Protein AF-A0A6G3UH34-F1 (afdb_monomer_lite)

Structure (mmCIF, N/CA/C/O backbone):
data_AF-A0A6G3UH34-F1
#
_entry.id   AF-A0A6G3UH34-F1
#
loop_
_atom_site.group_PDB
_atom_site.id
_atom_site.type_symbol
_atom_site.label_atom_id
_atom_site.label_alt_id
_atom_site.label_comp_id
_atom_site.label_asym_id
_atom_site.label_entity_id
_atom_site.label_seq_id
_atom_site.pdbx_PDB_ins_code
_atom_site.Cartn_x
_atom_site.Cartn_y
_atom_site.Cartn_z
_atom_site.occupancy
_atom_site.B_iso_or_equiv
_atom_site.auth_seq_id
_atom_site.auth_comp_id
_atom_site.auth_asym_id
_atom_site.auth_atom_id
_atom_site.pdbx_PDB_model_num
ATOM 1 N N . VAL A 1 1 ? -9.102 3.068 -5.961 1.00 84.6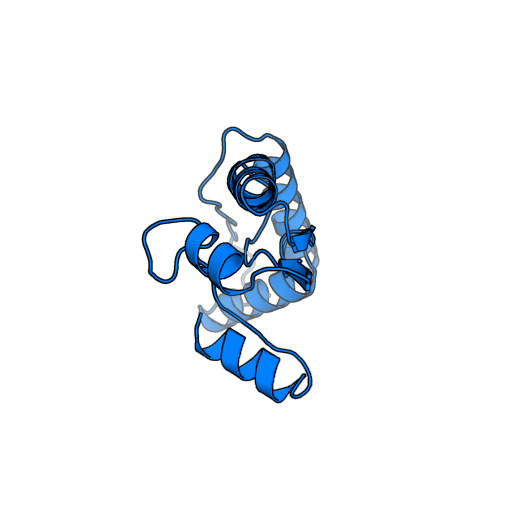9 1 VAL A N 1
ATOM 2 C CA . VAL A 1 1 ? -8.996 2.210 -4.753 1.00 84.69 1 VAL A CA 1
ATOM 3 C C . VAL A 1 1 ? -10.255 1.382 -4.478 1.00 84.69 1 VAL A C 1
ATOM 5 O O . VAL A 1 1 ? -10.104 0.244 -4.064 1.00 84.69 1 VAL A O 1
ATOM 8 N N . ALA A 1 2 ? -11.469 1.879 -4.764 1.00 89.00 2 ALA A N 1
ATOM 9 C CA . ALA A 1 2 ? -12.723 1.141 -4.536 1.00 89.00 2 ALA A CA 1
ATOM 10 C C . ALA A 1 2 ? -12.731 -0.290 -5.117 1.00 89.00 2 ALA A C 1
ATOM 12 O O . ALA A 1 2 ? -12.985 -1.232 -4.381 1.00 89.00 2 ALA A O 1
ATOM 13 N N . ALA A 1 3 ? -12.303 -0.477 -6.372 1.00 94.50 3 ALA A N 1
ATOM 14 C CA . ALA A 1 3 ? -12.234 -1.809 -6.985 1.00 94.50 3 ALA A CA 1
ATOM 15 C C . ALA A 1 3 ? -11.343 -2.812 -6.217 1.00 94.50 3 ALA A C 1
ATOM 17 O O . ALA A 1 3 ? -11.655 -3.997 -6.153 1.00 94.50 3 ALA A O 1
ATOM 18 N N . LEU A 1 4 ? -10.247 -2.352 -5.597 1.00 93.25 4 LEU A N 1
ATOM 19 C CA . LEU A 1 4 ? -9.409 -3.209 -4.750 1.00 93.25 4 LEU A CA 1
ATOM 20 C C . LEU A 1 4 ? -10.148 -3.600 -3.466 1.00 93.25 4 LEU A C 1
ATOM 22 O O . LEU A 1 4 ? -10.083 -4.750 -3.046 1.00 93.25 4 LEU A O 1
ATOM 26 N N . LEU A 1 5 ? -10.849 -2.647 -2.850 1.00 94.44 5 LEU A N 1
ATOM 27 C CA . LEU A 1 5 ? -11.625 -2.881 -1.637 1.00 94.44 5 LEU A CA 1
ATOM 28 C C . LEU A 1 5 ? -12.731 -3.916 -1.875 1.00 94.44 5 LEU A C 1
ATOM 30 O O . LEU A 1 5 ? -12.873 -4.852 -1.088 1.00 94.44 5 LEU A O 1
ATOM 34 N N . ASP A 1 6 ? -13.460 -3.777 -2.979 1.00 95.56 6 ASP A N 1
ATOM 35 C CA . ASP A 1 6 ? -14.510 -4.718 -3.368 1.00 95.56 6 ASP A CA 1
ATOM 36 C C . ASP A 1 6 ? -13.923 -6.104 -3.626 1.00 95.56 6 ASP A C 1
ATOM 38 O O . ASP A 1 6 ? -14.413 -7.093 -3.082 1.00 95.56 6 ASP A O 1
ATOM 42 N N . ARG A 1 7 ? -12.774 -6.175 -4.310 1.00 97.06 7 ARG A N 1
ATOM 43 C CA . ARG A 1 7 ? -12.084 -7.447 -4.525 1.00 97.06 7 ARG A CA 1
ATOM 44 C C . ARG A 1 7 ? -11.655 -8.126 -3.222 1.00 97.06 7 ARG A C 1
ATOM 46 O O . ARG A 1 7 ? -11.749 -9.346 -3.104 1.00 97.06 7 ARG A O 1
ATOM 53 N N . VAL A 1 8 ? -11.187 -7.367 -2.229 1.00 96.06 8 VAL A N 1
ATOM 54 C CA . VAL A 1 8 ? -10.838 -7.927 -0.911 1.00 96.06 8 VAL A CA 1
ATOM 55 C C . VAL A 1 8 ? -12.083 -8.460 -0.202 1.00 96.06 8 VAL A C 1
ATOM 57 O O . VAL A 1 8 ? -12.021 -9.550 0.365 1.00 96.06 8 VAL A O 1
ATOM 60 N N . ARG A 1 9 ? -13.210 -7.742 -0.258 1.00 96.75 9 ARG A N 1
ATOM 61 C CA . ARG A 1 9 ? -14.485 -8.183 0.336 1.00 96.75 9 ARG A CA 1
ATOM 62 C C . ARG A 1 9 ? -15.011 -9.454 -0.320 1.00 96.75 9 ARG A C 1
ATOM 64 O O . ARG A 1 9 ? -15.423 -10.365 0.388 1.00 96.75 9 ARG A O 1
ATOM 71 N N . GLU A 1 10 ? -14.929 -9.556 -1.643 1.00 97.56 10 GLU A N 1
ATOM 72 C CA . GLU A 1 10 ? -15.273 -10.781 -2.375 1.00 97.56 10 GLU A CA 1
ATOM 73 C C . GLU A 1 10 ? -14.412 -11.969 -1.941 1.00 97.56 10 GLU A C 1
ATOM 75 O O . GLU A 1 10 ? -14.919 -13.065 -1.711 1.00 97.56 10 GLU A O 1
ATOM 80 N N . LEU A 1 11 ? -13.098 -11.757 -1.823 1.00 97.81 11 LEU A N 1
ATOM 81 C CA . LEU A 1 11 ? -12.166 -12.808 -1.420 1.00 97.81 11 LEU A CA 1
ATOM 82 C C . LEU A 1 11 ? -12.307 -13.176 0.061 1.00 97.81 11 LEU A C 1
ATOM 84 O O . LEU A 1 11 ? -11.971 -14.296 0.444 1.00 97.81 11 LEU A O 1
ATOM 88 N N . ARG A 1 12 ? -12.763 -12.242 0.904 1.00 96.56 12 ARG A N 1
ATOM 89 C CA . ARG A 1 12 ? -12.852 -12.377 2.364 1.00 96.56 12 ARG A CA 1
ATOM 90 C C . ARG A 1 12 ? -14.203 -11.864 2.890 1.00 96.56 12 ARG A C 1
ATOM 92 O O . ARG A 1 12 ? -14.222 -10.915 3.672 1.00 96.56 12 ARG A O 1
ATOM 99 N N . PRO A 1 13 ? -15.324 -12.530 2.559 1.00 95.50 13 PRO A N 1
ATOM 100 C CA . PRO A 1 13 ? -16.670 -12.034 2.873 1.00 95.50 13 PRO A CA 1
ATOM 101 C C . PRO A 1 13 ? -16.976 -11.951 4.376 1.00 95.50 13 PRO A C 1
ATOM 103 O O . PRO A 1 13 ? -17.897 -11.254 4.778 1.00 95.50 13 PRO A O 1
ATOM 106 N N . GLY A 1 14 ? -16.206 -12.648 5.219 1.00 95.94 14 GLY A N 1
ATOM 107 C CA . GLY A 1 14 ? -16.338 -12.589 6.677 1.00 95.94 14 GLY A CA 1
ATOM 108 C C . GLY A 1 14 ? -15.592 -11.433 7.353 1.00 95.94 14 GLY A C 1
ATOM 109 O O . GLY A 1 14 ? -15.597 -11.369 8.579 1.00 95.94 14 GLY A O 1
ATOM 110 N N . LEU A 1 15 ? -14.902 -10.567 6.602 1.00 95.00 15 LEU A N 1
ATOM 111 C CA . LEU A 1 15 ? -14.192 -9.414 7.160 1.00 95.00 15 LEU A CA 1
ATOM 112 C C . LEU A 1 15 ? -14.976 -8.121 6.913 1.00 95.00 15 LEU A C 1
ATOM 114 O O . LEU A 1 15 ? -15.373 -7.841 5.783 1.00 95.00 15 LEU A O 1
ATOM 118 N N . ASP A 1 16 ? -15.124 -7.296 7.953 1.00 95.50 16 ASP A N 1
ATOM 119 C CA . ASP A 1 16 ? -15.499 -5.888 7.785 1.00 95.50 16 ASP A CA 1
ATOM 120 C C . ASP A 1 16 ? -14.286 -5.132 7.228 1.00 95.50 16 ASP A C 1
ATOM 122 O O . ASP A 1 16 ? -13.288 -4.924 7.921 1.00 95.50 16 ASP A O 1
ATOM 126 N N . VAL A 1 17 ? -14.349 -4.769 5.946 1.00 96.56 17 VAL A N 1
ATOM 127 C CA . VAL A 1 17 ? -13.273 -4.046 5.265 1.00 96.56 17 VAL A CA 1
ATOM 128 C C . VAL A 1 17 ? -13.708 -2.604 5.045 1.00 96.56 17 VAL A C 1
ATOM 130 O O . VAL A 1 17 ? -14.649 -2.341 4.287 1.00 96.56 17 VAL A O 1
ATOM 133 N N . ARG A 1 18 ? -12.994 -1.665 5.671 1.00 95.94 18 ARG A N 1
ATOM 134 C CA . ARG A 1 18 ? -13.242 -0.222 5.569 1.00 95.94 18 ARG A CA 1
ATOM 135 C C . ARG A 1 18 ? -12.086 0.489 4.876 1.00 95.94 18 ARG A C 1
ATOM 137 O O . ARG A 1 18 ? -10.935 0.078 4.986 1.00 95.94 18 ARG A O 1
ATOM 144 N N . LEU A 1 19 ? -12.412 1.554 4.150 1.00 96.38 19 LEU A N 1
ATOM 145 C CA . LEU A 1 19 ? -11.434 2.449 3.538 1.00 96.38 19 LEU A CA 1
ATOM 146 C C . LEU A 1 19 ? -11.125 3.588 4.505 1.00 96.38 19 LEU A C 1
ATOM 148 O O . LEU A 1 19 ? -12.044 4.073 5.148 1.00 96.38 19 LEU A O 1
ATOM 152 N N . GLY A 1 20 ? -9.874 4.037 4.543 1.00 96.31 20 GLY A N 1
ATOM 153 C CA . GLY A 1 20 ? -9.466 5.270 5.2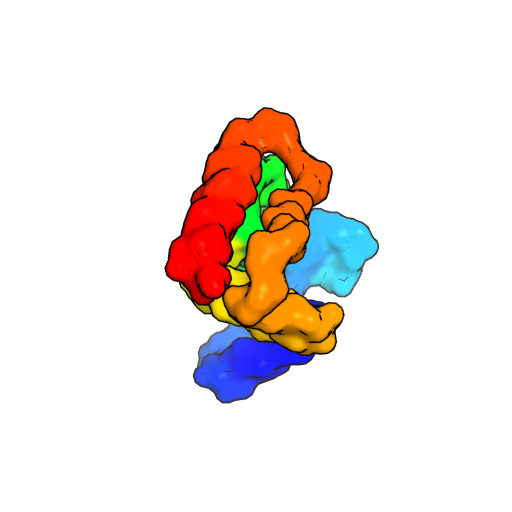09 1.00 96.31 20 GLY A CA 1
ATOM 154 C C . GLY A 1 20 ? -8.268 5.864 4.479 1.00 96.31 20 GLY A C 1
ATOM 155 O O . GLY A 1 20 ? -7.285 5.162 4.230 1.00 96.31 20 GLY A O 1
ATOM 156 N N . HIS A 1 21 ? -8.359 7.132 4.092 1.00 97.19 21 HIS A N 1
ATOM 157 C CA . HIS A 1 21 ? -7.269 7.848 3.436 1.00 97.19 21 HIS A CA 1
ATOM 158 C C . HIS A 1 21 ? -6.460 8.621 4.470 1.00 97.19 21 HIS A C 1
ATOM 160 O O . HIS A 1 21 ? -7.023 9.237 5.368 1.00 97.19 21 HIS A O 1
ATOM 166 N N . ILE A 1 22 ? -5.138 8.613 4.331 1.00 95.06 22 ILE A N 1
ATOM 167 C CA . ILE A 1 22 ? -4.257 9.382 5.219 1.00 95.06 22 ILE A CA 1
ATOM 168 C C . ILE A 1 22 ? -4.570 10.881 5.102 1.00 95.06 22 ILE A C 1
ATOM 170 O O . ILE A 1 22 ? -4.644 11.577 6.106 1.00 95.06 22 ILE A O 1
ATOM 174 N N . GLU A 1 23 ? -4.813 11.353 3.878 1.00 92.75 23 GLU A N 1
ATOM 175 C CA . GLU A 1 23 ? -5.088 12.753 3.570 1.00 92.75 23 GLU A CA 1
ATOM 176 C C . GLU A 1 23 ? -5.886 12.905 2.261 1.00 92.75 23 GLU A C 1
ATOM 178 O O . GLU A 1 23 ? -6.105 11.934 1.527 1.00 92.75 23 GLU A O 1
ATOM 183 N N . LEU A 1 24 ? -6.286 14.149 1.967 1.00 93.50 24 LEU A N 1
ATOM 184 C CA . LEU A 1 24 ? -6.915 14.652 0.731 1.00 93.50 24 LEU A CA 1
ATOM 185 C C . LEU A 1 24 ? -8.318 14.124 0.399 1.00 93.50 24 LEU A C 1
ATOM 187 O O . LEU A 1 24 ? -9.140 14.882 -0.107 1.00 93.50 24 LEU A O 1
ATOM 191 N N . ASN A 1 25 ? -8.605 12.852 0.663 1.00 95.69 25 ASN A N 1
ATOM 192 C CA . ASN A 1 25 ? -9.836 12.190 0.237 1.00 95.69 25 ASN A CA 1
ATOM 193 C C . ASN A 1 25 ? -10.642 11.674 1.429 1.00 95.69 25 ASN A C 1
ATOM 195 O O . ASN A 1 25 ? -10.085 11.232 2.428 1.00 95.69 25 ASN A O 1
ATOM 199 N N . ALA A 1 26 ? -11.967 11.662 1.299 1.00 94.38 26 ALA A N 1
ATOM 200 C CA . ALA A 1 26 ? -12.853 11.048 2.281 1.00 94.38 26 ALA A CA 1
ATOM 201 C C . ALA A 1 26 ? -13.126 9.563 1.946 1.00 94.38 26 ALA A C 1
ATOM 203 O O . ALA A 1 26 ? -13.147 9.194 0.767 1.00 94.38 26 ALA A O 1
ATOM 204 N N . PRO A 1 27 ? -13.371 8.701 2.951 1.00 96.38 27 PRO A N 1
ATOM 205 C CA . PRO A 1 27 ? -13.239 8.975 4.386 1.00 96.38 27 PRO A CA 1
ATOM 206 C C . PRO A 1 27 ? -11.765 9.098 4.799 1.00 96.38 27 PRO A C 1
ATOM 208 O O . PRO A 1 27 ? -10.913 8.399 4.239 1.00 96.38 27 PRO A O 1
ATOM 211 N N . LEU A 1 28 ? -11.467 9.970 5.767 1.00 97.25 28 LEU A N 1
ATOM 212 C CA . LEU A 1 28 ? -10.126 10.061 6.344 1.00 97.25 28 LEU A CA 1
ATOM 213 C C . LEU A 1 28 ? -9.884 8.890 7.307 1.00 97.25 28 LEU A C 1
ATOM 215 O O . LEU A 1 28 ? -10.815 8.301 7.866 1.00 97.25 28 LEU A O 1
ATOM 219 N N . LEU A 1 29 ? -8.616 8.527 7.488 1.00 96.88 29 LEU A N 1
ATOM 220 C CA . LEU A 1 29 ? -8.201 7.442 8.371 1.00 96.88 29 LEU A CA 1
ATOM 221 C C . LEU A 1 29 ? -8.657 7.687 9.822 1.00 96.88 29 LEU A C 1
ATOM 223 O O . LEU A 1 29 ? -9.289 6.778 10.359 1.00 96.88 29 LEU A O 1
ATOM 227 N N . PRO A 1 30 ? -8.456 8.873 10.438 1.00 95.94 30 PRO A N 1
ATOM 228 C CA . PRO A 1 30 ? -8.959 9.140 11.787 1.00 95.94 30 PRO A CA 1
ATOM 229 C C . PRO A 1 30 ? -10.473 8.934 11.919 1.00 95.94 30 PRO A C 1
ATOM 231 O O . PRO A 1 30 ? -10.916 8.246 12.837 1.00 95.94 30 PRO A O 1
ATOM 234 N N . ASP A 1 31 ? -11.261 9.427 10.958 1.00 96.44 31 ASP A N 1
ATOM 235 C CA . ASP A 1 31 ? -12.723 9.268 10.964 1.00 96.44 31 ASP A CA 1
ATOM 236 C C . ASP A 1 31 ? -13.125 7.791 10.898 1.00 96.44 31 ASP A C 1
ATOM 238 O O . ASP A 1 31 ? -14.030 7.333 11.598 1.00 96.44 31 ASP A O 1
ATOM 242 N N . THR A 1 32 ? -12.413 7.020 10.076 1.00 96.75 32 THR A N 1
ATOM 243 C CA . THR A 1 32 ? -12.654 5.583 9.904 1.00 96.75 32 THR A CA 1
ATOM 244 C C . THR A 1 32 ? -12.336 4.807 11.179 1.00 96.75 32 THR A C 1
ATOM 246 O O . THR A 1 32 ? -13.108 3.930 11.572 1.00 96.75 32 THR A O 1
ATOM 249 N N . LEU A 1 33 ? -11.216 5.130 11.836 1.00 96.12 33 LEU A N 1
ATOM 250 C CA . LEU A 1 33 ? -10.813 4.512 13.100 1.00 96.12 33 LEU A CA 1
ATOM 251 C C . LEU A 1 33 ? -11.783 4.879 14.227 1.00 96.12 33 LEU A C 1
ATOM 253 O O . LEU A 1 33 ? -12.190 4.002 14.987 1.00 96.12 33 LEU A O 1
ATOM 257 N N . HIS A 1 34 ? -12.228 6.135 14.294 1.00 94.06 34 HIS A N 1
ATOM 258 C CA . HIS A 1 34 ? -13.214 6.569 15.281 1.00 94.06 34 HIS A CA 1
ATOM 259 C C . HIS A 1 34 ? -14.562 5.854 15.091 1.00 94.06 34 HIS A C 1
ATOM 261 O O . HIS A 1 34 ? -15.150 5.363 16.054 1.00 94.06 34 HIS A O 1
ATOM 267 N N . ALA A 1 35 ? -15.016 5.708 13.842 1.00 95.06 35 ALA A N 1
ATOM 268 C CA . ALA A 1 35 ? -16.254 5.006 13.504 1.00 95.06 35 ALA A CA 1
ATOM 269 C C . ALA A 1 35 ? -16.201 3.481 13.733 1.00 95.06 35 ALA A C 1
ATOM 271 O O . ALA A 1 35 ? -17.244 2.822 13.734 1.00 95.06 35 ALA A O 1
ATOM 272 N N . LEU A 1 36 ? -15.011 2.887 13.880 1.00 94.38 36 LEU A N 1
ATOM 273 C CA . LEU A 1 36 ? -14.862 1.487 14.299 1.00 94.38 36 LEU A CA 1
ATOM 274 C C . LEU A 1 36 ? -15.105 1.312 15.805 1.00 94.38 36 LEU A C 1
ATOM 276 O O . LEU A 1 36 ? -15.563 0.249 16.220 1.00 94.38 36 LEU A O 1
ATOM 280 N N . GLY A 1 37 ? -14.848 2.343 16.613 1.00 91.75 37 GLY A N 1
ATOM 281 C CA . GLY A 1 37 ? -15.007 2.286 18.062 1.00 91.75 37 GLY A CA 1
ATOM 282 C C . GLY A 1 37 ? -14.047 1.291 18.722 1.00 91.75 37 GLY A C 1
ATOM 283 O O . GLY A 1 37 ? -12.873 1.200 18.363 1.00 91.75 37 GLY A O 1
ATOM 284 N N . ALA A 1 38 ? -14.539 0.561 19.724 1.00 94.06 38 ALA A N 1
ATOM 285 C CA . ALA A 1 38 ? -13.745 -0.431 20.442 1.00 94.06 38 ALA A CA 1
ATOM 286 C C . ALA A 1 38 ? -13.707 -1.776 19.702 1.00 94.06 38 ALA A C 1
ATOM 288 O O . ALA A 1 38 ? -14.733 -2.259 19.227 1.00 94.06 38 ALA A O 1
ATOM 289 N N . GLY A 1 39 ? -12.539 -2.421 19.656 1.00 93.88 39 GLY A N 1
ATOM 290 C CA . GLY A 1 39 ? -12.391 -3.714 18.983 1.00 93.88 39 GLY A CA 1
ATOM 291 C C . GLY A 1 39 ? -10.952 -4.053 18.616 1.00 93.88 39 GLY A C 1
ATOM 292 O O . GLY A 1 39 ? -10.013 -3.542 19.226 1.00 93.88 39 GLY A O 1
ATOM 293 N N . ASP A 1 40 ? -10.792 -4.911 17.611 1.00 95.94 40 ASP A N 1
ATOM 294 C CA . ASP A 1 40 ? -9.513 -5.288 17.009 1.00 95.94 40 ASP A CA 1
ATOM 295 C C . ASP A 1 40 ? -9.548 -4.948 15.511 1.00 95.94 40 ASP A C 1
ATOM 297 O O . ASP A 1 40 ? -10.538 -5.223 14.832 1.00 95.94 40 ASP A O 1
ATOM 301 N N . ALA A 1 41 ? -8.469 -4.370 14.980 1.00 96.75 41 ALA A N 1
ATOM 302 C CA . ALA A 1 41 ? -8.369 -4.033 13.560 1.00 96.75 41 ALA A CA 1
ATOM 303 C C . ALA A 1 41 ? -6.957 -4.257 13.018 1.00 96.75 41 ALA A C 1
ATOM 305 O O . ALA A 1 41 ? -5.966 -4.142 13.742 1.00 96.75 41 ALA A O 1
ATOM 306 N N . VAL A 1 42 ? -6.859 -4.535 11.717 1.00 97.00 42 VAL A N 1
ATOM 307 C CA . VAL A 1 42 ? -5.586 -4.563 10.992 1.00 97.00 42 VAL A CA 1
ATOM 308 C C . VAL A 1 42 ? -5.617 -3.489 9.916 1.00 97.00 42 VAL A C 1
ATOM 310 O O . VAL A 1 42 ? -6.424 -3.554 8.992 1.00 97.00 42 VAL A O 1
ATOM 313 N N . LEU A 1 43 ? -4.728 -2.508 10.029 1.00 97.31 43 LEU A N 1
ATOM 314 C CA . LEU A 1 43 ? -4.518 -1.498 9.003 1.00 97.31 43 LEU A CA 1
ATOM 315 C C . LEU A 1 43 ? -3.570 -2.078 7.956 1.00 97.31 43 LEU A C 1
ATOM 317 O O . LEU A 1 43 ? -2.484 -2.551 8.294 1.00 97.31 43 LEU A O 1
ATOM 321 N N . VAL A 1 44 ? -3.975 -2.018 6.689 1.00 96.62 44 VAL A N 1
ATOM 322 C CA . VAL A 1 44 ? -3.177 -2.475 5.545 1.00 96.62 44 VAL A CA 1
ATOM 323 C C . VAL A 1 44 ? -2.820 -1.257 4.691 1.00 96.62 44 VAL A C 1
ATOM 325 O O . VAL A 1 44 ? -3.652 -0.808 3.899 1.00 96.62 44 VAL A O 1
ATOM 328 N N . PRO A 1 45 ? -1.615 -0.677 4.852 1.00 95.81 45 PRO A N 1
ATOM 329 C CA . PRO A 1 45 ? -1.222 0.505 4.097 1.00 95.81 45 PRO A CA 1
ATOM 330 C C . PRO A 1 45 ? -1.068 0.174 2.611 1.00 95.81 45 PRO A C 1
ATOM 332 O O . PRO A 1 45 ? -0.201 -0.610 2.225 1.00 95.81 45 PRO A O 1
ATOM 335 N N . LEU A 1 46 ? -1.862 0.821 1.759 1.00 95.19 46 LEU A N 1
ATOM 336 C CA . LEU A 1 46 ? -1.767 0.703 0.299 1.00 95.19 46 LEU A CA 1
ATOM 337 C C . LEU A 1 46 ? -0.638 1.588 -0.259 1.00 95.19 46 LEU A C 1
ATOM 339 O O . LEU A 1 46 ? -0.853 2.423 -1.134 1.00 95.19 46 LEU A O 1
ATOM 343 N N . LEU A 1 47 ? 0.564 1.429 0.297 1.00 94.56 47 LEU A N 1
ATOM 344 C CA . LEU A 1 47 ? 1.758 2.217 -0.009 1.00 94.56 47 LEU A CA 1
ATOM 345 C C . LEU A 1 47 ? 2.835 1.315 -0.622 1.00 94.56 47 LEU A C 1
ATOM 347 O O . LEU A 1 47 ? 3.042 0.195 -0.165 1.00 94.56 47 LEU A O 1
ATOM 351 N N . LEU A 1 48 ? 3.537 1.798 -1.649 1.00 94.38 48 LEU A N 1
ATOM 352 C CA . LEU A 1 48 ? 4.503 1.001 -2.429 1.00 94.38 48 LEU A CA 1
ATOM 353 C C . LEU A 1 48 ? 5.902 0.898 -1.794 1.00 94.38 48 LEU A C 1
ATOM 355 O O . LEU A 1 48 ? 6.797 0.275 -2.360 1.00 94.38 48 LEU A O 1
ATOM 359 N N . GLY A 1 49 ? 6.100 1.502 -0.628 1.00 93.00 49 GLY A N 1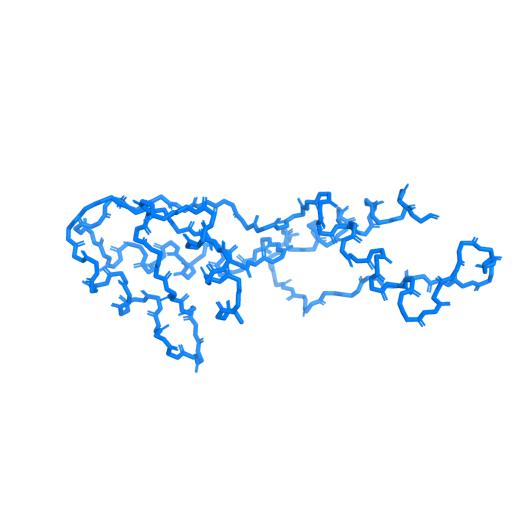
ATOM 360 C CA . GLY A 1 49 ? 7.359 1.489 0.104 1.00 93.00 49 GLY A CA 1
ATOM 361 C C . GLY A 1 49 ? 7.224 2.194 1.444 1.00 93.00 49 GLY A C 1
ATOM 362 O O . GLY A 1 49 ? 6.183 2.790 1.749 1.00 93.00 49 GLY A O 1
ATOM 363 N N . ARG A 1 50 ? 8.282 2.134 2.252 1.00 91.94 50 ARG A N 1
ATOM 364 C CA . ARG A 1 50 ? 8.362 2.890 3.504 1.00 91.94 50 ARG A CA 1
ATOM 365 C C . ARG A 1 50 ? 8.562 4.380 3.241 1.00 91.94 50 ARG A C 1
ATOM 367 O O . ARG A 1 50 ? 9.041 4.809 2.189 1.00 91.94 50 ARG A O 1
ATOM 374 N N . GLY A 1 51 ? 8.179 5.172 4.231 1.00 90.56 51 GLY A N 1
ATOM 375 C CA . GLY A 1 51 ? 8.271 6.621 4.198 1.00 90.56 51 GLY A CA 1
ATOM 376 C C . GLY A 1 51 ? 7.536 7.246 5.374 1.00 90.56 51 GLY A C 1
ATOM 377 O O . GLY A 1 51 ? 7.109 6.550 6.298 1.00 90.56 51 GLY A O 1
ATOM 378 N N . HIS A 1 52 ? 7.345 8.564 5.296 1.00 89.62 52 HIS A N 1
ATOM 379 C CA . HIS A 1 52 ? 6.776 9.355 6.384 1.00 89.62 52 HIS A CA 1
ATOM 380 C C . HIS A 1 52 ? 5.424 8.814 6.869 1.00 89.62 52 HIS A C 1
ATOM 382 O O . HIS A 1 52 ? 5.276 8.534 8.054 1.00 89.62 52 HIS A O 1
ATOM 388 N N . HIS A 1 53 ? 4.500 8.530 5.949 1.00 91.56 53 HIS A N 1
ATOM 389 C CA . HIS A 1 53 ? 3.171 8.017 6.287 1.00 91.56 53 HIS A CA 1
ATOM 390 C C . HIS A 1 53 ? 3.190 6.701 7.072 1.00 91.56 53 HIS A C 1
ATOM 392 O O . HIS A 1 53 ? 2.444 6.538 8.035 1.00 91.56 53 HIS A O 1
ATOM 398 N N . VAL A 1 54 ? 4.061 5.762 6.687 1.00 92.31 54 VAL A N 1
ATOM 399 C CA . VAL A 1 54 ? 4.176 4.461 7.366 1.00 92.31 54 VAL A CA 1
ATOM 400 C C . VAL A 1 54 ? 4.732 4.632 8.779 1.00 92.31 54 VAL A C 1
ATOM 402 O O . VAL A 1 54 ? 4.317 3.922 9.690 1.00 92.31 54 VAL A O 1
ATOM 405 N N . LYS A 1 55 ? 5.679 5.558 8.960 1.00 91.88 55 LYS A N 1
ATOM 406 C CA . LYS A 1 55 ? 6.419 5.721 10.218 1.00 91.88 55 LYS A CA 1
ATOM 407 C C . LYS A 1 55 ? 5.795 6.712 11.194 1.00 91.88 55 LYS A C 1
ATOM 409 O O . LYS A 1 55 ? 6.091 6.629 12.382 1.00 91.88 55 LYS A O 1
ATOM 414 N N . HIS A 1 56 ? 4.971 7.637 10.710 1.00 93.19 56 HIS A N 1
ATOM 415 C CA . HIS A 1 56 ? 4.460 8.748 11.507 1.00 93.19 56 HIS A CA 1
ATOM 416 C C . HIS A 1 56 ? 2.940 8.859 11.430 1.00 93.19 56 HIS A C 1
ATOM 418 O O . HIS A 1 56 ? 2.285 8.628 12.441 1.00 93.19 56 HIS A O 1
ATOM 424 N N . ASP A 1 57 ? 2.373 9.136 10.254 1.00 94.94 57 ASP A N 1
ATOM 425 C CA . ASP A 1 57 ? 0.950 9.499 10.156 1.00 94.94 57 ASP A CA 1
ATOM 426 C C . ASP A 1 57 ? 0.007 8.351 10.532 1.00 94.94 57 ASP A C 1
ATOM 428 O O . ASP A 1 57 ? -0.962 8.547 11.270 1.00 94.94 57 ASP A O 1
ATOM 432 N N . ILE A 1 58 ? 0.302 7.132 10.069 1.00 96.38 58 ILE A N 1
ATOM 433 C CA . ILE A 1 58 ? -0.510 5.955 10.398 1.00 96.38 58 ILE A CA 1
ATOM 434 C C . ILE A 1 58 ? -0.380 5.600 11.891 1.00 96.38 58 ILE A C 1
ATOM 436 O O . ILE A 1 58 ? -1.418 5.473 12.543 1.00 96.38 58 ILE A O 1
ATOM 440 N N . PRO A 1 59 ? 0.832 5.469 12.478 1.00 95.31 59 PRO A N 1
ATOM 441 C CA . PRO A 1 59 ? 0.972 5.260 13.919 1.00 95.31 59 PRO A CA 1
ATOM 442 C C . PRO A 1 59 ? 0.310 6.345 14.774 1.00 95.31 59 PRO A C 1
ATOM 444 O O . PRO A 1 59 ? -0.324 6.007 15.771 1.00 95.31 59 PRO A O 1
ATOM 447 N N . ALA A 1 60 ? 0.413 7.619 14.381 1.00 95.81 60 ALA A N 1
ATOM 448 C CA . ALA A 1 60 ? -0.236 8.724 15.084 1.00 95.81 60 ALA A CA 1
ATOM 449 C C . ALA A 1 60 ? -1.765 8.582 15.053 1.00 95.81 60 ALA A C 1
ATOM 451 O O . ALA A 1 60 ? -2.402 8.593 16.101 1.00 95.81 60 ALA A O 1
ATOM 452 N N . SER A 1 61 ? -2.337 8.306 13.876 1.00 96.38 61 SER A N 1
ATOM 453 C CA . SER A 1 61 ? -3.784 8.083 13.732 1.00 96.38 61 SER A CA 1
ATOM 454 C C . SER A 1 61 ? -4.287 6.909 14.582 1.00 96.38 61 SER A C 1
ATOM 456 O O . SER A 1 61 ? -5.402 6.943 15.094 1.00 96.38 61 SER A O 1
ATOM 458 N N . VAL A 1 62 ? -3.475 5.857 14.741 1.00 95.94 62 VAL A N 1
ATOM 459 C CA . VAL A 1 62 ? -3.798 4.721 15.621 1.00 95.94 62 VAL A CA 1
ATOM 460 C C . VAL A 1 62 ? -3.726 5.116 17.097 1.00 95.94 62 VAL A C 1
ATOM 462 O O . VAL A 1 62 ? -4.593 4.710 17.870 1.00 95.94 62 VAL A O 1
ATOM 465 N N . ALA A 1 63 ? -2.724 5.902 17.498 1.00 95.62 63 ALA A N 1
ATOM 466 C CA . ALA A 1 63 ? -2.584 6.376 18.875 1.00 95.62 63 ALA A CA 1
ATOM 467 C C . ALA A 1 63 ? -3.771 7.255 19.314 1.00 95.62 63 ALA A C 1
ATOM 469 O O . ALA A 1 63 ? -4.190 7.176 20.469 1.00 95.62 63 ALA A O 1
ATOM 470 N N . ASP A 1 64 ? -4.359 8.005 18.380 1.00 95.62 64 ASP A N 1
ATOM 471 C CA . ASP A 1 64 ? -5.550 8.834 18.607 1.00 95.62 64 ASP A CA 1
ATOM 472 C C . ASP A 1 64 ? -6.861 8.021 18.708 1.00 95.62 64 ASP A C 1
ATOM 474 O O . ASP A 1 64 ? -7.911 8.563 19.060 1.00 95.62 64 ASP A O 1
ATOM 478 N N . ALA A 1 65 ? -6.814 6.706 18.466 1.00 95.44 65 ALA A N 1
ATOM 479 C CA . ALA A 1 65 ? -7.939 5.780 18.604 1.00 95.44 65 ALA A CA 1
ATOM 480 C C . ALA A 1 65 ? -7.666 4.683 19.663 1.00 95.44 65 ALA A C 1
ATOM 482 O O . ALA A 1 65 ? -7.706 3.491 19.349 1.00 95.44 65 ALA A O 1
ATOM 483 N N . PRO A 1 66 ? -7.433 5.034 20.947 1.00 94.75 66 PRO A N 1
ATOM 484 C CA . PRO A 1 66 ? -6.930 4.100 21.964 1.00 94.75 66 PRO A CA 1
ATOM 485 C C . PRO A 1 66 ? -7.908 2.980 22.349 1.00 94.75 66 PRO A C 1
ATOM 487 O O . PRO A 1 66 ? -7.503 1.978 22.936 1.00 94.75 66 PRO A O 1
ATOM 490 N N . ALA A 1 67 ? -9.199 3.128 22.033 1.00 92.81 67 ALA A N 1
ATOM 491 C CA . ALA A 1 67 ? -10.196 2.078 22.240 1.00 92.81 67 ALA A CA 1
ATOM 492 C C . ALA A 1 67 ? -10.036 0.901 21.254 1.00 92.81 67 ALA A C 1
ATOM 494 O O . ALA A 1 67 ? -10.570 -0.186 21.495 1.00 92.81 67 ALA A O 1
ATOM 495 N N . LEU A 1 68 ? -9.303 1.104 20.155 1.00 95.88 68 LEU A N 1
ATOM 496 C CA . LEU A 1 68 ? -9.084 0.117 19.110 1.00 95.88 68 LEU A CA 1
ATOM 497 C C . LEU A 1 68 ? -7.723 -0.563 19.294 1.00 95.88 68 LEU A C 1
ATOM 499 O O . LEU A 1 68 ? -6.670 0.071 19.254 1.00 95.88 68 LEU A O 1
ATOM 503 N N . ARG A 1 69 ? -7.719 -1.892 19.415 1.00 95.94 69 ARG A N 1
ATOM 504 C CA . ARG A 1 69 ? -6.494 -2.702 19.369 1.00 95.94 69 ARG A CA 1
ATOM 505 C C . ARG A 1 69 ? -6.067 -2.874 17.913 1.00 95.94 69 ARG A C 1
ATOM 507 O O . ARG A 1 69 ? -6.324 -3.898 17.279 1.00 95.94 69 ARG A O 1
ATOM 514 N N . ALA A 1 70 ? -5.456 -1.829 17.365 1.00 95.94 70 ALA A N 1
ATOM 515 C CA . ALA A 1 70 ? -5.065 -1.788 15.966 1.00 95.94 70 ALA A CA 1
ATOM 516 C C . ALA A 1 70 ? -3.650 -2.352 15.747 1.00 95.94 70 ALA A C 1
ATOM 518 O O . ALA A 1 70 ? -2.709 -2.031 16.473 1.00 95.94 70 ALA A O 1
ATOM 519 N N . ARG A 1 71 ? -3.483 -3.176 14.711 1.00 96.44 71 ARG A N 1
ATOM 520 C CA . ARG A 1 71 ? -2.178 -3.636 14.214 1.00 96.44 71 ARG A CA 1
ATOM 521 C C . ARG A 1 71 ? -1.929 -3.035 12.842 1.00 96.44 71 ARG A C 1
ATOM 523 O O . ARG A 1 71 ? -2.804 -3.091 11.986 1.00 96.44 71 ARG A O 1
ATOM 530 N N . VAL A 1 72 ? -0.736 -2.506 12.610 1.00 96.62 72 VAL A N 1
ATOM 531 C CA . VAL A 1 72 ? -0.361 -1.941 11.308 1.00 96.62 72 VAL A CA 1
ATOM 532 C C . VAL A 1 72 ? 0.490 -2.963 10.560 1.00 96.62 72 VAL A C 1
ATOM 534 O O . VAL A 1 72 ? 1.542 -3.375 11.048 1.00 96.62 72 VAL A O 1
ATOM 537 N N . ALA A 1 73 ? 0.017 -3.412 9.399 1.00 96.44 73 ALA A N 1
ATOM 538 C CA . ALA A 1 73 ? 0.801 -4.248 8.498 1.00 96.44 73 ALA A CA 1
ATOM 539 C C . ALA A 1 73 ? 1.922 -3.431 7.831 1.00 96.44 73 ALA A C 1
ATOM 541 O O . ALA A 1 73 ? 1.885 -2.201 7.796 1.00 96.44 73 ALA A O 1
ATOM 542 N N . GLY A 1 74 ? 2.915 -4.117 7.264 1.00 94.00 74 GLY A N 1
ATOM 543 C CA . GLY A 1 74 ? 3.902 -3.453 6.412 1.00 94.00 74 GLY A CA 1
ATOM 544 C C . GLY A 1 74 ? 3.256 -2.823 5.166 1.00 94.00 74 GLY A C 1
ATOM 545 O O . GLY A 1 74 ? 2.164 -3.241 4.771 1.00 94.00 74 GLY A O 1
ATOM 546 N N . PRO A 1 75 ? 3.919 -1.838 4.530 1.00 95.12 75 PRO A N 1
ATOM 547 C CA . PRO A 1 75 ? 3.498 -1.351 3.218 1.00 95.12 75 PRO A CA 1
ATOM 548 C C . PRO A 1 75 ? 3.515 -2.493 2.189 1.00 95.12 75 PRO A C 1
ATOM 550 O O . PRO A 1 75 ? 4.199 -3.500 2.375 1.00 95.12 75 PRO A O 1
ATOM 553 N N . LEU A 1 76 ? 2.787 -2.325 1.083 1.00 94.31 76 LEU A N 1
ATOM 554 C CA . LEU A 1 76 ? 2.704 -3.330 0.017 1.00 94.31 76 LEU A CA 1
ATOM 555 C C . LEU A 1 76 ? 4.060 -3.644 -0.614 1.00 94.31 76 LEU A C 1
ATOM 557 O O . LEU A 1 76 ? 4.266 -4.762 -1.075 1.00 94.31 76 LEU A O 1
ATOM 561 N N . GLY A 1 77 ? 4.952 -2.656 -0.695 1.00 93.56 77 GLY A N 1
ATOM 562 C CA . GLY A 1 77 ? 6.257 -2.809 -1.326 1.00 93.56 77 GLY A CA 1
ATOM 563 C C . GLY A 1 77 ? 7.428 -2.584 -0.373 1.00 93.56 77 GLY A C 1
ATOM 564 O O . GLY A 1 77 ? 7.258 -1.950 0.672 1.00 93.56 77 GLY A O 1
ATOM 565 N N . PRO A 1 78 ? 8.630 -3.066 -0.741 1.00 95.62 78 PRO A N 1
ATOM 566 C CA . PRO A 1 78 ? 8.971 -3.814 -1.965 1.00 95.62 78 PRO A CA 1
ATOM 567 C C . PRO A 1 78 ? 8.480 -5.272 -1.944 1.00 95.62 78 PRO A C 1
ATOM 569 O O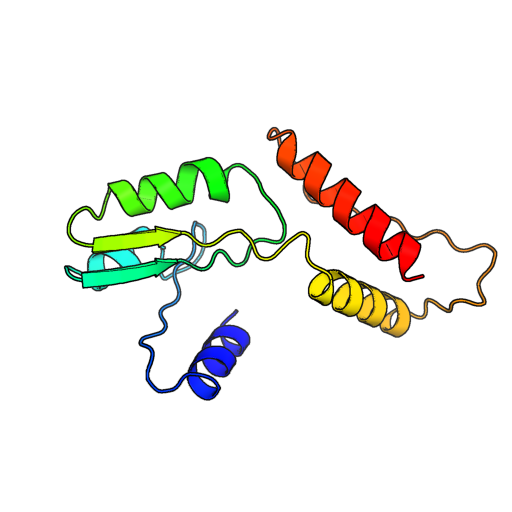 . PRO A 1 78 ? 8.684 -5.966 -0.949 1.00 95.62 78 PRO A O 1
ATOM 572 N N . HIS A 1 79 ? 7.880 -5.762 -3.037 1.00 96.75 79 HIS A N 1
ATOM 573 C CA . HIS A 1 79 ? 7.316 -7.120 -3.099 1.00 96.75 79 HIS A CA 1
ATOM 574 C C . HIS A 1 79 ? 7.356 -7.716 -4.522 1.00 96.75 79 HIS A C 1
ATOM 576 O O . HIS A 1 79 ? 7.094 -6.976 -5.472 1.00 96.75 79 HIS A O 1
ATOM 582 N N . PRO A 1 80 ? 7.612 -9.034 -4.706 1.00 97.31 80 PRO A N 1
ATOM 583 C CA . PRO A 1 80 ? 7.694 -9.659 -6.034 1.00 97.31 80 PRO A CA 1
ATOM 584 C C . PRO A 1 80 ? 6.451 -9.458 -6.909 1.00 97.31 80 PRO A C 1
ATOM 586 O O . PRO A 1 80 ? 6.571 -9.152 -8.084 1.00 97.31 80 PRO A O 1
ATOM 589 N N . LEU A 1 81 ? 5.247 -9.525 -6.332 1.00 97.00 81 LEU A N 1
ATOM 590 C CA . LEU A 1 81 ? 4.010 -9.284 -7.094 1.00 97.00 81 LEU A CA 1
ATOM 591 C C . LEU A 1 81 ? 3.898 -7.853 -7.645 1.00 97.00 81 LEU A C 1
ATOM 593 O O . LEU A 1 81 ? 3.268 -7.650 -8.677 1.00 97.00 81 LEU A O 1
ATOM 597 N N . LEU A 1 82 ? 4.509 -6.859 -6.986 1.00 96.94 82 LEU A N 1
ATOM 598 C CA . LEU A 1 82 ? 4.573 -5.503 -7.538 1.00 96.94 82 LEU A CA 1
ATOM 599 C C . LEU A 1 82 ? 5.561 -5.428 -8.704 1.00 96.94 82 LEU A C 1
ATOM 601 O O . LEU A 1 82 ? 5.355 -4.642 -9.619 1.00 96.94 82 LEU A O 1
ATOM 605 N N . VAL A 1 83 ? 6.613 -6.248 -8.684 1.00 98.06 83 VAL A N 1
ATOM 606 C CA . VAL A 1 83 ? 7.581 -6.344 -9.781 1.00 98.06 83 VAL A CA 1
ATOM 607 C C . VAL A 1 83 ? 6.959 -7.009 -11.003 1.00 98.06 83 VAL A C 1
ATOM 609 O O . VAL A 1 83 ? 7.128 -6.484 -12.097 1.00 98.06 83 VAL A O 1
ATOM 612 N N . GLU A 1 84 ? 6.174 -8.075 -10.831 1.00 98.12 84 GLU A N 1
ATOM 613 C CA . GLU A 1 84 ? 5.405 -8.651 -11.945 1.00 98.12 84 GLU A CA 1
ATOM 614 C C . GLU A 1 84 ? 4.421 -7.626 -12.520 1.00 98.12 84 GLU A C 1
ATOM 616 O O . GLU A 1 84 ? 4.394 -7.412 -13.725 1.00 98.12 84 GLU A O 1
ATOM 621 N N . ALA A 1 85 ? 3.701 -6.888 -11.665 1.00 97.31 85 ALA A N 1
ATOM 622 C CA . ALA A 1 85 ? 2.813 -5.829 -12.138 1.00 97.31 85 ALA A CA 1
ATOM 623 C C . ALA A 1 85 ? 3.562 -4.720 -12.905 1.00 97.31 85 ALA A C 1
ATOM 625 O O . ALA A 1 85 ? 3.026 -4.189 -13.874 1.00 97.31 85 ALA A O 1
ATOM 626 N N . LEU A 1 86 ? 4.783 -4.359 -12.490 1.00 97.31 86 LEU A N 1
ATOM 627 C CA . LEU A 1 86 ? 5.634 -3.408 -13.216 1.00 97.31 86 LEU A CA 1
ATOM 628 C C . LEU A 1 86 ? 6.103 -3.974 -14.561 1.00 97.31 86 LEU A C 1
ATOM 630 O O . LEU A 1 86 ? 6.056 -3.256 -15.556 1.00 97.31 86 LEU A O 1
ATOM 634 N N . HIS A 1 87 ? 6.522 -5.240 -14.601 1.00 96.56 87 HIS A N 1
ATOM 635 C CA . HIS A 1 87 ? 6.892 -5.931 -15.836 1.00 96.56 87 HIS A CA 1
ATOM 636 C C . HIS A 1 87 ? 5.718 -5.946 -16.825 1.00 96.56 87 HIS A C 1
ATOM 638 O O . HIS A 1 87 ? 5.887 -5.542 -17.973 1.00 96.56 87 HIS A O 1
ATOM 644 N N . ASP A 1 88 ? 4.516 -6.308 -16.372 1.00 97.31 88 ASP A N 1
ATOM 645 C CA . ASP A 1 88 ? 3.314 -6.308 -17.211 1.00 97.31 88 ASP A CA 1
ATOM 646 C C . ASP A 1 88 ? 3.028 -4.914 -17.787 1.00 97.31 88 ASP A C 1
ATOM 648 O O . ASP A 1 88 ? 2.755 -4.781 -18.979 1.00 97.31 88 ASP A O 1
ATOM 652 N N . ARG A 1 89 ? 3.163 -3.853 -16.974 1.00 97.06 89 ARG A N 1
ATOM 653 C CA . ARG A 1 89 ? 3.013 -2.468 -17.456 1.00 97.06 89 ARG A CA 1
ATOM 654 C C . ARG A 1 89 ? 4.069 -2.084 -18.492 1.00 97.06 89 ARG A C 1
ATOM 656 O O . ARG A 1 89 ? 3.748 -1.338 -19.412 1.00 97.06 89 ARG A O 1
ATOM 663 N N . LEU A 1 90 ? 5.307 -2.565 -18.360 1.00 95.12 90 LEU A N 1
ATOM 664 C CA . LEU A 1 90 ? 6.360 -2.325 -19.353 1.00 95.12 90 LEU A CA 1
ATOM 665 C C . LEU A 1 90 ? 6.037 -3.023 -20.675 1.00 95.12 90 LEU A C 1
ATOM 667 O O . LEU A 1 90 ? 6.095 -2.383 -21.723 1.00 95.12 90 LEU A O 1
ATOM 671 N N . THR A 1 91 ? 5.647 -4.299 -20.630 1.00 94.06 91 THR A N 1
ATOM 672 C CA . THR A 1 91 ? 5.251 -5.052 -21.828 1.00 94.06 91 THR A CA 1
ATOM 673 C C . THR A 1 91 ? 4.050 -4.413 -22.521 1.00 94.06 91 THR A C 1
ATOM 675 O O . THR A 1 91 ? 4.059 -4.247 -23.738 1.00 94.06 91 THR A O 1
ATOM 678 N N . GLU A 1 92 ? 3.040 -3.982 -21.764 1.00 96.19 92 GLU A N 1
ATOM 679 C CA . GLU A 1 92 ? 1.887 -3.254 -22.311 1.00 96.19 92 GLU A CA 1
ATOM 680 C C . GLU A 1 92 ? 2.261 -1.905 -22.929 1.00 96.19 92 GLU A C 1
ATOM 682 O O . GLU A 1 92 ? 1.640 -1.480 -23.902 1.00 96.19 92 GLU A O 1
ATOM 687 N N . ALA A 1 93 ? 3.292 -1.243 -22.401 1.00 94.31 93 ALA A N 1
ATOM 688 C CA . ALA A 1 93 ? 3.845 -0.021 -22.976 1.00 94.31 93 ALA A CA 1
ATOM 689 C C . ALA A 1 93 ? 4.721 -0.275 -24.221 1.00 94.31 93 ALA A C 1
ATOM 691 O O . ALA A 1 93 ? 5.222 0.679 -24.815 1.00 94.31 93 ALA A O 1
ATOM 692 N N . GLY A 1 94 ? 4.898 -1.537 -24.626 1.00 92.56 94 GLY A N 1
ATOM 693 C CA . GLY A 1 94 ? 5.655 -1.934 -25.812 1.00 92.56 94 GLY A CA 1
ATOM 694 C C . GLY A 1 94 ? 7.121 -2.271 -25.552 1.00 92.56 94 GLY A C 1
ATOM 695 O O . GLY A 1 94 ? 7.852 -2.490 -26.512 1.00 92.56 94 GLY A O 1
ATOM 696 N N . TRP A 1 95 ? 7.567 -2.333 -24.291 1.00 92.69 95 TRP A N 1
ATOM 697 C CA . TRP A 1 95 ? 8.908 -2.831 -23.981 1.00 92.69 95 TRP A CA 1
ATOM 698 C C . TRP A 1 95 ? 9.002 -4.327 -24.294 1.00 92.69 95 TRP A C 1
ATOM 700 O O . TRP A 1 95 ? 8.157 -5.113 -23.851 1.00 92.69 95 TRP A O 1
ATOM 710 N N . HIS A 1 96 ? 10.048 -4.730 -25.016 1.00 88.06 96 HIS A N 1
ATOM 711 C CA . HIS A 1 96 ? 10.303 -6.130 -25.331 1.00 88.06 96 HIS A CA 1
ATOM 712 C C . HIS A 1 96 ? 11.714 -6.561 -24.886 1.00 88.06 96 HIS A C 1
ATOM 714 O O . HIS A 1 96 ? 12.673 -5.825 -25.114 1.00 88.06 96 HIS A O 1
ATOM 720 N N . PRO A 1 97 ? 11.905 -7.785 -24.348 1.00 83.31 97 PRO A N 1
ATOM 721 C CA . PRO A 1 97 ? 13.226 -8.270 -23.917 1.00 83.31 97 PRO A CA 1
ATOM 722 C C . PRO A 1 97 ? 14.302 -8.316 -25.019 1.00 83.31 97 PRO A C 1
ATOM 724 O O . PRO A 1 97 ? 15.497 -8.432 -24.738 1.00 83.31 97 PRO A O 1
ATOM 727 N N . SER A 1 98 ? 13.898 -8.275 -26.294 1.00 85.50 98 SER A N 1
ATOM 728 C CA . SER A 1 98 ? 14.833 -8.218 -27.424 1.00 85.50 98 SER A CA 1
ATOM 729 C C . SER A 1 98 ? 15.381 -6.820 -27.706 1.00 85.50 98 SER A C 1
ATOM 731 O O . SER A 1 98 ? 16.316 -6.721 -28.500 1.00 85.50 98 SER A O 1
ATOM 733 N N . ASP A 1 99 ? 14.834 -5.764 -27.097 1.00 83.31 99 ASP A N 1
ATOM 734 C CA . ASP A 1 99 ? 15.305 -4.389 -27.282 1.00 83.31 99 ASP A CA 1
ATOM 735 C C . ASP A 1 99 ? 16.620 -4.176 -26.530 1.00 83.31 99 ASP A C 1
ATOM 737 O O . ASP A 1 99 ? 16.659 -3.777 -25.367 1.00 83.31 99 ASP A O 1
ATOM 741 N N . ARG A 1 100 ? 17.728 -4.472 -27.217 1.00 70.75 100 ARG A N 1
ATOM 742 C CA . ARG A 1 100 ? 19.093 -4.429 -26.667 1.00 70.75 100 ARG A CA 1
ATOM 743 C C . ARG A 1 100 ? 19.580 -3.021 -26.307 1.00 70.75 100 ARG A C 1
ATOM 745 O O . ARG A 1 100 ? 20.490 -2.911 -25.493 1.00 70.75 100 ARG A O 1
ATOM 752 N N . ASP A 1 101 ? 18.970 -1.983 -26.876 1.00 80.06 101 ASP A N 1
ATOM 753 C CA . ASP A 1 101 ? 19.382 -0.583 -26.694 1.00 80.06 101 ASP A CA 1
ATOM 754 C C . ASP A 1 101 ? 18.475 0.194 -25.717 1.00 80.06 101 ASP A C 1
ATOM 756 O O . ASP A 1 101 ? 18.713 1.370 -25.435 1.00 80.06 101 ASP A O 1
ATOM 760 N N . GLY A 1 102 ? 17.421 -0.445 -25.196 1.00 80.25 102 GLY A N 1
ATOM 761 C CA . GLY A 1 102 ? 16.451 0.177 -24.296 1.00 80.25 102 GLY A CA 1
ATOM 762 C C . GLY A 1 102 ? 16.896 0.151 -22.832 1.00 80.25 102 GLY A C 1
ATOM 763 O O . GLY A 1 102 ? 17.328 -0.878 -22.319 1.00 80.25 102 GLY A O 1
ATOM 764 N N . ALA A 1 103 ? 16.731 1.270 -22.124 1.00 88.19 103 ALA A N 1
ATOM 765 C CA . ALA A 1 103 ? 16.923 1.345 -20.677 1.00 88.19 103 ALA A CA 1
ATOM 766 C C . ALA A 1 103 ? 15.583 1.559 -19.960 1.00 88.19 103 ALA A C 1
ATOM 768 O O . ALA A 1 103 ? 14.759 2.366 -20.390 1.00 88.19 103 ALA A O 1
ATOM 769 N N . VAL A 1 104 ? 15.392 0.877 -18.829 1.00 92.75 104 VAL A N 1
ATOM 770 C CA . VAL A 1 104 ? 14.233 1.070 -17.947 1.00 92.75 104 VAL A CA 1
ATOM 771 C C . VAL A 1 104 ? 14.651 1.903 -16.741 1.00 92.75 104 VAL A C 1
ATOM 773 O O . VAL A 1 104 ? 15.584 1.550 -16.020 1.00 92.75 104 VAL A O 1
ATOM 776 N N . VAL A 1 105 ? 13.934 3.000 -16.493 1.00 94.31 105 VAL A N 1
ATOM 777 C CA . VAL A 1 105 ? 14.138 3.856 -15.318 1.00 94.31 105 VAL A CA 1
ATOM 778 C C . VAL A 1 105 ? 12.945 3.716 -14.380 1.00 94.31 105 VAL A C 1
ATOM 780 O O . VAL A 1 105 ? 11.837 4.131 -14.708 1.00 94.31 105 VAL A O 1
ATOM 783 N N . LEU A 1 106 ? 13.179 3.168 -13.184 1.00 96.00 106 LEU A N 1
ATOM 784 C CA . LEU A 1 106 ? 12.183 3.161 -12.113 1.00 96.00 106 LEU A CA 1
ATOM 785 C C . LEU A 1 106 ? 12.328 4.427 -11.260 1.00 96.00 106 LEU A C 1
ATOM 787 O O . LEU A 1 106 ? 13.235 4.529 -10.432 1.00 96.00 106 LEU A O 1
ATOM 791 N N . ALA A 1 107 ? 11.420 5.381 -11.455 1.00 93.88 107 ALA A N 1
ATOM 792 C CA . ALA A 1 107 ? 11.340 6.598 -10.653 1.00 93.88 107 ALA A CA 1
ATOM 793 C C . ALA A 1 107 ? 10.323 6.449 -9.508 1.00 93.88 107 ALA A C 1
ATOM 795 O O . ALA A 1 107 ? 9.274 5.828 -9.666 1.00 93.88 107 ALA A O 1
ATOM 796 N N . ALA A 1 108 ? 10.619 7.062 -8.362 1.00 91.69 108 ALA A N 1
ATOM 797 C CA . ALA A 1 108 ? 9.707 7.184 -7.228 1.00 91.69 108 ALA A CA 1
ATOM 798 C C . ALA A 1 108 ? 9.538 8.663 -6.860 1.00 91.69 108 ALA A C 1
ATOM 800 O O . ALA A 1 108 ? 10.429 9.467 -7.125 1.00 91.69 108 ALA A O 1
ATOM 801 N N . ALA A 1 109 ? 8.428 9.012 -6.201 1.00 87.62 109 ALA A N 1
ATOM 802 C CA . ALA A 1 109 ? 8.131 10.388 -5.780 1.00 87.62 109 ALA A CA 1
ATOM 803 C C . ALA A 1 109 ? 9.221 11.016 -4.88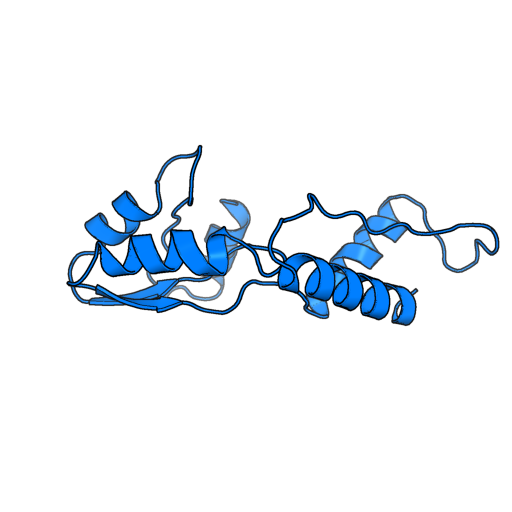2 1.00 87.62 109 ALA A C 1
ATOM 805 O O . ALA A 1 109 ? 9.323 12.236 -4.794 1.00 87.62 109 ALA A O 1
ATOM 806 N N . GLY A 1 110 ? 10.060 10.186 -4.252 1.00 83.19 110 GLY A N 1
ATOM 807 C CA . GLY A 1 110 ? 11.127 10.618 -3.358 1.00 83.19 110 GLY A CA 1
ATOM 808 C C . GLY A 1 110 ? 10.621 10.909 -1.945 1.00 83.19 110 GLY A C 1
ATOM 809 O O . GLY A 1 110 ? 9.446 11.172 -1.709 1.00 83.19 110 GLY A O 1
ATOM 810 N N . SER A 1 111 ? 11.520 10.814 -0.970 1.00 88.94 111 SER A N 1
ATOM 811 C CA . SER A 1 111 ? 11.226 11.075 0.438 1.00 88.94 111 SER A CA 1
ATOM 812 C C . SER A 1 111 ? 12.509 11.460 1.163 1.00 88.94 111 SER A C 1
ATOM 814 O O . SER A 1 111 ? 13.603 11.062 0.764 1.00 88.94 111 SER A O 1
ATOM 816 N N . ARG A 1 112 ? 12.367 12.204 2.263 1.00 88.88 112 ARG A N 1
ATOM 817 C CA . ARG A 1 112 ? 13.467 12.464 3.207 1.00 88.88 112 ARG A CA 1
ATOM 818 C C . ARG A 1 112 ? 13.813 11.236 4.054 1.00 88.88 112 ARG A C 1
ATOM 820 O O . ARG A 1 112 ? 14.855 11.216 4.697 1.00 88.88 112 ARG A O 1
ATOM 827 N N . ASP A 1 113 ? 12.946 10.227 4.064 1.00 91.00 113 ASP A N 1
ATOM 828 C CA . ASP A 1 113 ? 13.196 8.963 4.745 1.00 91.00 113 ASP A CA 1
ATOM 829 C C . ASP A 1 113 ? 14.163 8.088 3.922 1.00 91.00 113 ASP A C 1
ATOM 831 O O . ASP A 1 113 ? 13.811 7.682 2.806 1.00 9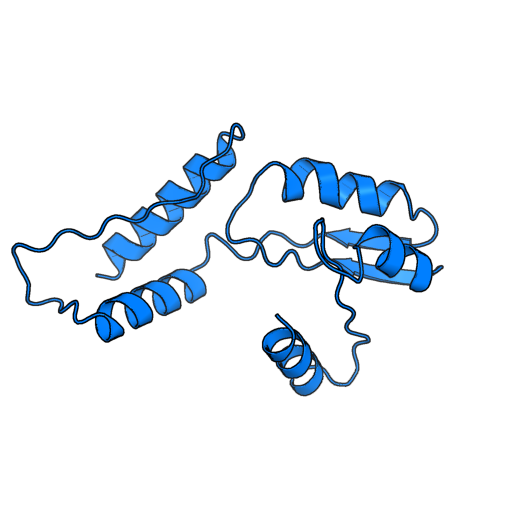1.00 113 ASP A O 1
ATOM 835 N N . PRO A 1 114 ? 15.356 7.746 4.448 1.00 91.12 114 PRO A N 1
ATOM 836 C CA . PRO A 1 114 ? 16.333 6.933 3.726 1.00 91.12 114 PRO A CA 1
ATOM 837 C C . PRO A 1 114 ? 15.822 5.528 3.374 1.00 91.12 114 PRO A C 1
ATOM 839 O O . PRO A 1 114 ? 16.266 4.956 2.371 1.00 91.12 114 PRO A O 1
ATOM 842 N N . GLU A 1 115 ? 14.874 4.970 4.136 1.00 92.25 115 GLU A N 1
ATOM 843 C CA . GLU A 1 115 ? 14.286 3.663 3.814 1.00 92.25 115 GLU A CA 1
ATOM 844 C C . GLU A 1 115 ? 13.425 3.708 2.553 1.00 92.25 115 GLU A C 1
ATOM 846 O O . GLU A 1 115 ? 13.371 2.721 1.826 1.00 92.25 115 GLU A O 1
ATOM 851 N N . SER A 1 116 ? 12.835 4.858 2.225 1.00 92.94 116 SER A N 1
ATOM 852 C CA . SER A 1 116 ? 12.077 5.025 0.981 1.00 92.94 116 SER A CA 1
ATOM 853 C C . SER A 1 116 ? 12.973 4.849 -0.251 1.00 92.94 116 SER A C 1
ATOM 855 O O . SER A 1 116 ? 12.643 4.127 -1.199 1.00 92.94 116 SER A O 1
ATOM 857 N N . ALA A 1 117 ? 14.170 5.444 -0.212 1.00 93.88 117 ALA A N 1
ATOM 858 C CA . ALA A 1 117 ? 15.161 5.290 -1.272 1.00 93.88 117 ALA A CA 1
ATOM 859 C C . ALA A 1 117 ? 15.729 3.861 -1.314 1.00 93.88 117 ALA A C 1
ATOM 861 O O . ALA A 1 117 ? 15.996 3.329 -2.393 1.00 93.88 117 ALA A O 1
ATOM 862 N N . ALA A 1 118 ? 15.906 3.222 -0.153 1.00 95.38 118 ALA A N 1
ATOM 863 C CA . ALA A 1 118 ? 16.338 1.828 -0.078 1.00 95.38 118 ALA A CA 1
ATOM 864 C C . ALA A 1 118 ? 15.298 0.870 -0.682 1.00 95.38 118 ALA A C 1
ATOM 866 O O . ALA A 1 118 ? 15.666 -0.024 -1.445 1.00 95.38 118 ALA A O 1
ATOM 867 N N . ASP A 1 119 ? 14.015 1.094 -0.402 1.00 95.69 119 ASP A N 1
ATOM 868 C CA . ASP A 1 119 ? 12.908 0.313 -0.950 1.00 95.69 119 ASP A CA 1
ATOM 869 C C . ASP A 1 119 ? 12.796 0.484 -2.466 1.00 95.69 119 ASP A C 1
ATOM 871 O O . ASP A 1 119 ? 12.712 -0.506 -3.192 1.00 95.69 119 ASP A O 1
ATOM 875 N N . THR A 1 120 ? 12.925 1.717 -2.963 1.00 95.81 120 THR A N 1
ATOM 876 C CA . THR A 1 120 ? 12.963 1.996 -4.410 1.00 95.81 120 THR A CA 1
ATOM 877 C C . THR A 1 120 ? 14.114 1.252 -5.090 1.00 95.81 120 THR A C 1
ATOM 879 O O . THR A 1 120 ? 13.902 0.573 -6.095 1.00 95.81 120 THR A O 1
ATOM 882 N N . ARG A 1 121 ? 15.329 1.300 -4.518 1.00 97.00 121 ARG A N 1
ATOM 883 C CA . ARG A 1 121 ? 16.484 0.549 -5.043 1.00 97.00 121 ARG A CA 1
ATOM 884 C C . ARG A 1 121 ? 16.255 -0.961 -5.011 1.00 97.00 121 ARG A C 1
ATOM 886 O O . ARG A 1 121 ? 16.659 -1.656 -5.941 1.00 97.00 121 ARG A O 1
ATOM 893 N N . ARG A 1 122 ? 15.606 -1.481 -3.965 1.00 97.44 122 ARG A N 1
ATOM 894 C CA . ARG A 1 122 ? 15.275 -2.907 -3.863 1.00 97.44 122 ARG A CA 1
ATOM 895 C C . ARG A 1 122 ? 14.303 -3.325 -4.965 1.00 97.44 122 ARG A C 1
ATOM 897 O O . ARG A 1 122 ? 14.566 -4.338 -5.607 1.00 97.44 122 ARG A O 1
ATOM 904 N N . THR A 1 123 ? 13.244 -2.552 -5.201 1.00 97.81 123 THR A N 1
ATOM 905 C CA . THR A 1 123 ? 12.292 -2.802 -6.294 1.00 97.81 123 THR A CA 1
ATOM 906 C C . THR A 1 123 ? 12.980 -2.713 -7.654 1.00 97.81 123 THR A C 1
ATOM 908 O O . THR A 1 123 ? 12.790 -3.604 -8.472 1.00 97.81 123 THR A O 1
ATOM 911 N N . ALA A 1 124 ? 13.837 -1.709 -7.876 1.00 97.69 124 ALA A N 1
ATOM 912 C CA . ALA A 1 124 ? 14.591 -1.564 -9.123 1.00 97.69 124 ALA A CA 1
ATOM 913 C C . ALA A 1 124 ? 15.505 -2.768 -9.391 1.00 97.69 124 ALA A C 1
ATOM 915 O O . ALA A 1 124 ? 15.532 -3.275 -10.506 1.00 97.69 124 ALA A O 1
ATOM 916 N N . ARG A 1 125 ? 16.207 -3.270 -8.365 1.00 98.19 125 ARG A N 1
ATOM 917 C CA . ARG A 1 125 ? 17.029 -4.482 -8.489 1.00 98.19 125 ARG A CA 1
ATOM 918 C C . ARG A 1 125 ? 16.179 -5.704 -8.834 1.00 98.19 125 ARG A C 1
ATOM 920 O O . ARG A 1 125 ? 16.537 -6.438 -9.740 1.00 98.19 125 ARG A O 1
ATOM 927 N N . MET A 1 126 ? 15.062 -5.911 -8.134 1.00 98.19 126 MET A N 1
ATOM 928 C CA . MET A 1 126 ? 14.173 -7.048 -8.406 1.00 98.19 126 MET A CA 1
ATOM 929 C C . MET A 1 126 ? 13.566 -6.975 -9.809 1.00 98.19 126 MET A C 1
ATOM 931 O O . MET A 1 126 ? 13.430 -8.000 -10.462 1.00 98.19 126 MET A O 1
ATOM 935 N N . LEU A 1 127 ? 13.223 -5.772 -10.280 1.00 97.19 127 LEU A N 1
ATOM 936 C CA . LEU A 1 127 ? 12.773 -5.567 -11.651 1.00 97.19 127 LEU A CA 1
ATOM 937 C C . LEU A 1 127 ? 13.897 -5.868 -12.642 1.00 97.19 127 LEU A C 1
ATOM 939 O O . LEU A 1 127 ? 13.672 -6.619 -13.574 1.00 97.19 127 LEU A O 1
ATOM 943 N N . GLY A 1 128 ? 15.113 -5.372 -12.409 1.00 95.19 128 GLY A N 1
ATOM 944 C CA . GLY A 1 128 ? 16.267 -5.680 -13.258 1.00 95.19 128 GLY A CA 1
ATOM 945 C C . GLY A 1 128 ? 16.628 -7.169 -13.306 1.00 95.19 128 GLY A C 1
ATOM 946 O O . GLY A 1 128 ? 17.121 -7.628 -14.322 1.00 95.19 128 GLY A O 1
ATOM 947 N N . GLU A 1 129 ? 16.360 -7.930 -12.242 1.00 95.62 129 GLU A N 1
ATOM 948 C CA . GLU A 1 129 ? 16.494 -9.399 -12.226 1.00 95.62 129 GLU A CA 1
ATOM 949 C C . GLU A 1 129 ? 15.376 -10.113 -13.001 1.00 95.62 129 GLU A C 1
ATOM 951 O O . GLU A 1 129 ? 15.516 -11.288 -13.338 1.00 95.62 129 GLU A O 1
ATOM 956 N N . ARG A 1 130 ? 14.254 -9.426 -13.238 1.00 94.75 130 ARG A N 1
ATOM 957 C CA . ARG A 1 130 ? 13.064 -9.960 -13.904 1.00 94.75 130 ARG A CA 1
ATOM 958 C C . ARG A 1 130 ? 13.003 -9.630 -15.402 1.00 94.75 130 ARG A C 1
ATOM 960 O O . ARG A 1 130 ? 12.322 -10.364 -16.125 1.00 94.75 130 ARG A O 1
ATOM 967 N N . LEU A 1 131 ? 13.633 -8.533 -15.830 1.00 91.31 131 LEU A N 1
ATOM 968 C CA . LEU A 1 131 ? 13.786 -8.128 -17.236 1.00 91.31 131 LEU A CA 1
ATOM 969 C C . LEU A 1 131 ? 14.814 -9.014 -17.953 1.00 91.31 131 LEU A C 1
ATOM 971 O O . LEU A 1 131 ? 14.555 -9.338 -19.133 1.00 91.31 131 LEU A O 1
#

Sequence (131 aa):
VAALLDRVRELRPGLDVRLGHIELNAPLLPDTLHALGAGDAVLVPLLLGRGHHVKHDIPASVADAPALRARVAGPLGPHPLLVEALHDRLTEAGWHPSDRDGAVVLAAAGSRDPESAADTRRTARMLGERL

Radius of gyration: 17.68 Å; chains: 1; bounding box: 36×28×50 Å

Secondary structure (DSSP, 8-state):
-HHHHHHHHHH-TTS-----BSSSSSSBHHHHHHHH-SEEEEE----SS-SHIIIIIHHHHHHT-TTEEEEEPPPS-S-HHHHHHHHHHHHHTT--TT-TT----------SSHHHHHHHHHHHHHHHHH-

Foldseek 3Di:
DVVVQVVVCVVPVPDDGDDAPLDDDPPHLLVRLVVVFADEEEAAAQAAWDADCLVPSVVVSVVSNVNYNYHYDHHPDDDLVVLVVVVVVCVVVVDDPPPPPDDDDQDDPDHPDVRRVVRSVVSVVSNVVVD

pLDDT: mean 94.08, std 4.1, range [70.75, 98.19]